Protein AF-A0A4R1NRS1-F1 (afdb_monomer_lite)

Foldseek 3Di:
DPPPCPDPVNVVVVVVVVVVVVVVCVVVVHDDDDDPDDDPDPDPDDDPDDDPVCPVVDDDDPPPDDDDDDD

Structure (mmCIF, N/CA/C/O backbone):
data_AF-A0A4R1NRS1-F1
#
_entry.id   AF-A0A4R1NRS1-F1
#
loop_
_atom_site.group_PDB
_atom_site.id
_atom_site.type_symbol
_atom_site.label_atom_id
_atom_site.label_alt_id
_atom_site.label_comp_id
_atom_site.label_asym_id
_atom_site.label_entity_id
_atom_site.label_seq_id
_atom_site.pdbx_PDB_ins_code
_atom_site.Cartn_x
_atom_site.Cartn_y
_atom_site.Cartn_z
_atom_site.occupancy
_atom_site.B_iso_or_equiv
_atom_site.auth_seq_id
_atom_site.auth_comp_id
_atom_site.auth_asym_id
_atom_site.auth_atom_id
_atom_site.pdbx_PDB_model_num
ATOM 1 N N . MET A 1 1 ? 0.966 14.244 -19.148 1.00 52.28 1 MET A N 1
ATOM 2 C CA . MET A 1 1 ? 1.759 13.922 -17.940 1.00 52.28 1 MET A CA 1
ATOM 3 C C . MET A 1 1 ? 1.040 12.814 -17.169 1.00 52.28 1 MET A C 1
ATOM 5 O O . MET A 1 1 ? 0.346 13.105 -16.207 1.00 52.28 1 MET A O 1
ATOM 9 N N . TYR A 1 2 ? 1.130 11.560 -17.627 1.00 53.56 2 TYR A N 1
ATOM 10 C CA . TYR A 1 2 ? 0.487 10.403 -16.969 1.00 53.56 2 TYR A CA 1
ATOM 11 C C . TYR A 1 2 ? 1.495 9.486 -16.252 1.00 53.56 2 TYR A C 1
ATOM 13 O O . TYR A 1 2 ? 1.097 8.545 -15.569 1.00 53.56 2 TYR A O 1
ATOM 21 N N . ASP A 1 3 ? 2.793 9.791 -16.340 1.00 58.88 3 ASP A N 1
ATOM 22 C CA . ASP A 1 3 ? 3.854 8.898 -15.861 1.00 58.88 3 ASP A CA 1
ATOM 23 C C . ASP A 1 3 ? 4.133 9.015 -14.358 1.00 58.88 3 ASP A C 1
ATOM 25 O O . ASP A 1 3 ? 4.711 8.105 -13.776 1.00 58.88 3 ASP A O 1
ATOM 29 N N . ALA A 1 4 ? 3.692 10.090 -13.694 1.00 62.00 4 ALA A N 1
ATOM 30 C CA . ALA A 1 4 ? 4.011 10.332 -12.283 1.00 62.00 4 ALA A CA 1
ATOM 31 C C . ALA A 1 4 ? 3.325 9.345 -11.315 1.00 62.00 4 ALA A C 1
ATOM 33 O O . ALA A 1 4 ? 3.895 9.016 -10.278 1.00 62.00 4 ALA A O 1
ATOM 34 N N . ILE A 1 5 ? 2.138 8.837 -11.670 1.00 66.06 5 ILE A N 1
ATOM 35 C CA . ILE A 1 5 ? 1.243 8.066 -10.780 1.00 66.06 5 ILE A CA 1
ATOM 36 C C . ILE A 1 5 ? 1.699 6.602 -10.594 1.00 66.06 5 ILE A C 1
ATOM 38 O O . ILE A 1 5 ? 1.379 5.949 -9.597 1.00 66.06 5 ILE A O 1
ATOM 42 N N . ASN A 1 6 ? 2.459 6.061 -11.551 1.00 74.38 6 ASN A N 1
ATOM 43 C CA . ASN A 1 6 ? 2.900 4.661 -11.552 1.00 74.38 6 ASN A CA 1
A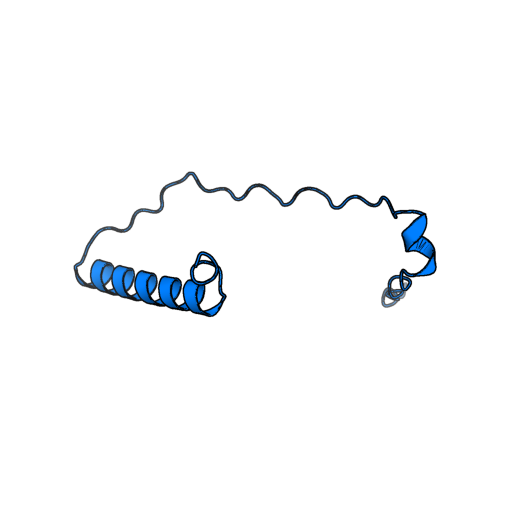TOM 44 C C . ASN A 1 6 ? 4.412 4.506 -11.355 1.00 74.38 6 ASN A C 1
ATOM 46 O O . ASN A 1 6 ? 4.999 3.508 -11.764 1.00 74.38 6 ASN A O 1
ATOM 50 N N . THR A 1 7 ? 5.049 5.476 -10.705 1.00 85.75 7 THR A N 1
ATOM 51 C CA . THR A 1 7 ? 6.455 5.360 -10.310 1.00 85.75 7 THR A CA 1
ATOM 52 C C . THR A 1 7 ? 6.584 4.697 -8.936 1.00 85.75 7 THR A C 1
ATOM 54 O O . THR A 1 7 ? 5.696 4.824 -8.089 1.00 85.75 7 THR A O 1
ATOM 57 N N . LEU A 1 8 ? 7.703 4.004 -8.687 1.00 84.88 8 LEU A N 1
ATOM 58 C CA . LEU A 1 8 ? 8.000 3.435 -7.364 1.00 84.88 8 LEU A CA 1
ATOM 59 C C . LEU A 1 8 ? 7.926 4.491 -6.239 1.00 84.88 8 LEU A C 1
ATOM 61 O O . LEU A 1 8 ? 7.281 4.206 -5.230 1.00 84.88 8 LEU A O 1
ATOM 65 N N . PRO A 1 9 ? 8.472 5.717 -6.402 1.00 87.94 9 PRO A N 1
ATOM 66 C CA . PRO A 1 9 ? 8.336 6.768 -5.394 1.00 87.94 9 PRO A CA 1
ATOM 67 C C . PRO A 1 9 ? 6.885 7.184 -5.132 1.00 87.94 9 PRO A C 1
ATOM 69 O O . PRO A 1 9 ? 6.519 7.390 -3.979 1.00 87.94 9 PRO A O 1
ATOM 72 N N . SER A 1 10 ? 6.040 7.264 -6.168 1.00 84.94 10 SER A N 1
ATOM 73 C CA . SER A 1 10 ? 4.615 7.583 -5.997 1.00 84.94 10 SER A CA 1
ATOM 74 C C . SER A 1 10 ? 3.894 6.524 -5.165 1.00 84.94 10 SER A C 1
ATOM 76 O O . SER A 1 10 ? 3.126 6.865 -4.270 1.00 84.94 10 SER A O 1
ATOM 78 N N . LYS A 1 11 ? 4.163 5.237 -5.422 1.00 87.62 11 LYS A N 1
ATOM 79 C CA . LYS A 1 11 ? 3.561 4.135 -4.655 1.00 87.62 11 LYS A CA 1
ATOM 80 C C . LYS A 1 11 ? 4.053 4.105 -3.209 1.00 87.62 11 LYS A C 1
ATOM 82 O O . LYS A 1 11 ? 3.268 3.819 -2.309 1.00 87.62 11 LYS A O 1
ATOM 87 N N . GLU A 1 12 ? 5.325 4.421 -2.977 1.00 91.44 12 GLU A N 1
ATOM 88 C CA . GLU A 1 12 ? 5.881 4.510 -1.624 1.00 91.44 12 GLU A CA 1
ATOM 89 C C . GLU A 1 12 ? 5.284 5.695 -0.845 1.00 91.44 12 GLU A C 1
ATOM 91 O O . GLU A 1 12 ? 4.908 5.543 0.316 1.00 91.44 12 GLU A O 1
ATOM 96 N N . ALA A 1 13 ? 5.093 6.848 -1.493 1.00 90.81 13 ALA A N 1
ATOM 97 C CA . ALA A 1 13 ? 4.419 7.998 -0.892 1.00 90.81 13 ALA A CA 1
ATOM 98 C C . ALA A 1 13 ? 2.962 7.680 -0.507 1.00 90.81 13 ALA A C 1
ATOM 100 O O . ALA A 1 13 ? 2.535 7.982 0.611 1.00 90.81 13 ALA A O 1
ATOM 101 N N . ASP A 1 14 ? 2.217 7.014 -1.395 1.00 91.12 14 ASP A N 1
ATOM 102 C CA . ASP A 1 14 ? 0.848 6.565 -1.114 1.00 91.12 14 ASP A CA 1
ATOM 103 C C . ASP A 1 14 ? 0.804 5.563 0.046 1.00 91.12 14 ASP A C 1
ATOM 105 O O . ASP A 1 14 ? -0.048 5.669 0.933 1.00 91.12 14 ASP A O 1
ATOM 109 N N . ARG A 1 15 ? 1.756 4.623 0.096 1.00 91.81 15 ARG A N 1
ATOM 110 C CA . ARG A 1 15 ? 1.881 3.653 1.191 1.00 91.81 15 ARG A CA 1
ATOM 111 C C . ARG A 1 15 ? 2.087 4.348 2.535 1.00 91.81 15 ARG A C 1
ATOM 113 O O . ARG A 1 15 ? 1.395 4.029 3.501 1.00 91.81 15 ARG A O 1
ATOM 120 N N . GLN A 1 16 ? 3.002 5.314 2.598 1.00 96.19 16 GLN A N 1
ATOM 121 C CA . GLN A 1 16 ? 3.270 6.078 3.819 1.00 96.19 16 GLN A CA 1
ATOM 122 C C . GLN A 1 16 ? 2.063 6.919 4.243 1.00 96.19 16 GLN A C 1
ATOM 124 O O . GLN A 1 16 ? 1.751 7.004 5.432 1.00 96.19 16 GLN A O 1
ATOM 129 N N . ARG A 1 17 ? 1.353 7.518 3.280 1.00 95.50 17 ARG A N 1
ATOM 130 C CA . ARG A 1 17 ? 0.119 8.268 3.537 1.00 95.50 17 ARG A CA 1
ATOM 131 C C . ARG A 1 17 ? -0.960 7.377 4.156 1.00 95.50 17 ARG A C 1
ATOM 133 O O . ARG A 1 17 ? -1.550 7.769 5.160 1.00 95.50 17 ARG A O 1
ATOM 140 N N . LEU A 1 18 ? -1.204 6.197 3.585 1.00 93.94 18 LEU A N 1
ATOM 141 C CA . LEU A 1 18 ? -2.195 5.248 4.100 1.00 93.94 18 LEU A CA 1
ATOM 142 C C . LEU A 1 18 ? -1.832 4.739 5.499 1.00 93.94 18 LEU A C 1
ATOM 144 O O . LEU A 1 18 ? -2.704 4.693 6.362 1.00 93.94 18 LEU A O 1
ATOM 148 N N . ALA A 1 19 ? -0.555 4.433 5.748 1.00 94.12 19 ALA A N 1
ATOM 149 C CA . ALA A 1 19 ? -0.089 4.017 7.071 1.00 94.12 19 ALA A CA 1
ATOM 150 C C . ALA A 1 19 ? -0.386 5.081 8.142 1.00 94.12 19 ALA A C 1
ATOM 152 O O . ALA A 1 19 ? -0.969 4.771 9.176 1.00 94.12 19 ALA A O 1
ATOM 153 N N . ARG A 1 20 ? -0.095 6.360 7.858 1.00 95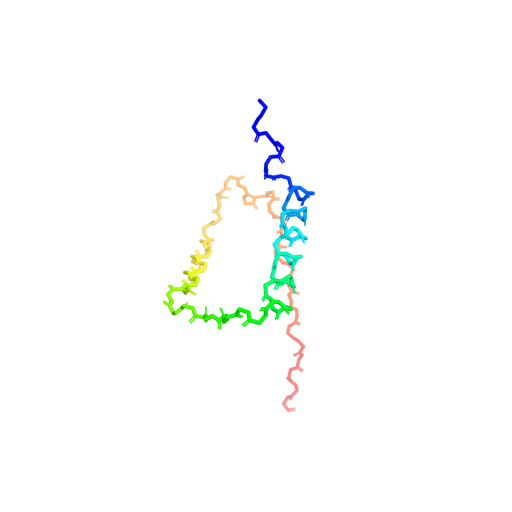.25 20 ARG A N 1
ATOM 154 C CA . ARG A 1 20 ? -0.391 7.466 8.788 1.00 95.25 20 ARG A CA 1
ATOM 155 C C . ARG A 1 20 ? -1.883 7.612 9.083 1.00 95.25 20 ARG A C 1
ATOM 157 O O . ARG A 1 20 ? -2.249 7.873 10.224 1.00 95.25 20 ARG A O 1
ATOM 164 N N . LEU A 1 21 ? -2.738 7.467 8.069 1.00 93.25 21 LEU A N 1
ATOM 165 C CA . LEU A 1 21 ? -4.192 7.544 8.246 1.00 93.25 21 LEU A CA 1
ATOM 166 C C . LEU A 1 21 ? -4.716 6.384 9.103 1.00 93.25 21 LEU A C 1
ATOM 168 O O . LEU A 1 21 ? -5.555 6.601 9.975 1.00 93.25 21 LEU A O 1
ATOM 172 N N . MET A 1 22 ? -4.181 5.177 8.906 1.00 91.56 22 MET A N 1
ATOM 173 C CA . MET A 1 22 ? -4.508 4.020 9.744 1.00 91.56 22 MET A CA 1
ATOM 174 C C . MET A 1 22 ? -4.049 4.219 11.195 1.00 91.56 22 MET A C 1
ATOM 176 O O . MET A 1 22 ? -4.813 3.949 12.121 1.00 91.56 22 MET A O 1
ATOM 180 N N . ASP A 1 23 ? -2.853 4.767 11.416 1.00 92.75 23 ASP A N 1
ATOM 181 C CA . ASP A 1 23 ? -2.361 5.091 12.762 1.00 92.75 23 ASP A CA 1
ATOM 182 C C . ASP A 1 23 ? -3.229 6.148 13.461 1.00 92.75 23 ASP A C 1
ATOM 184 O O . ASP A 1 23 ? -3.473 6.076 14.664 1.00 92.75 23 ASP A O 1
ATOM 188 N N . GLN A 1 24 ? -3.711 7.150 12.723 1.00 93.38 24 GLN A N 1
ATOM 189 C CA . GLN A 1 24 ? -4.628 8.157 13.262 1.00 93.38 24 GLN A CA 1
ATOM 190 C C . GLN A 1 24 ? -5.977 7.540 13.644 1.00 93.38 24 GLN A C 1
ATOM 192 O O . GLN A 1 24 ? -6.487 7.812 14.729 1.00 93.38 24 GLN A O 1
ATOM 197 N N . HIS A 1 25 ? -6.523 6.681 12.782 1.00 90.12 25 HIS A N 1
ATOM 198 C CA . HIS A 1 25 ? -7.798 6.003 13.005 1.00 90.12 25 HIS A CA 1
ATOM 199 C C . HIS A 1 25 ? -7.755 5.028 14.194 1.00 90.12 25 HIS A C 1
ATOM 201 O O . HIS A 1 25 ? -8.682 4.975 15.003 1.00 90.12 25 HIS A O 1
ATOM 207 N N . THR A 1 26 ? -6.662 4.274 14.340 1.00 88.75 26 THR A N 1
ATOM 208 C CA . THR A 1 26 ? -6.472 3.373 15.490 1.00 88.75 26 THR A CA 1
ATOM 209 C C . THR A 1 26 ? -6.331 4.155 16.796 1.00 88.75 26 THR A C 1
ATOM 211 O O . THR A 1 26 ? -6.937 3.781 17.797 1.00 88.75 26 THR A O 1
ATOM 214 N N . LYS A 1 27 ? -5.621 5.293 16.787 1.00 91.88 27 LYS A N 1
ATOM 215 C CA . LYS A 1 27 ? -5.523 6.196 17.949 1.00 91.88 27 LYS A CA 1
ATOM 216 C C . LYS A 1 27 ? -6.847 6.856 18.320 1.00 91.88 27 LYS A C 1
ATOM 218 O O . LYS A 1 27 ? -7.077 7.093 19.501 1.00 91.88 27 LYS A O 1
ATOM 223 N N . SER A 1 28 ? -7.715 7.146 17.350 1.00 91.88 28 SER A N 1
ATOM 224 C CA . SER A 1 28 ? -9.050 7.694 17.622 1.00 91.88 28 SER A CA 1
ATOM 225 C C . SER A 1 28 ? -10.048 6.643 18.124 1.00 91.88 28 SER A C 1
ATOM 227 O O . SER A 1 28 ? -11.199 6.986 18.374 1.00 91.88 28 SER A O 1
ATOM 229 N N . GLY A 1 29 ? -9.637 5.375 18.254 1.00 89.50 29 GLY A N 1
ATOM 230 C CA . GLY A 1 29 ? -10.484 4.286 18.745 1.00 89.50 29 GLY A CA 1
ATOM 231 C C . GLY A 1 29 ? -11.504 3.773 17.725 1.00 89.50 29 GLY A C 1
ATOM 232 O O . GLY A 1 29 ? -12.490 3.150 18.114 1.00 89.50 29 GLY A O 1
ATOM 233 N N . GLY A 1 30 ? -11.304 4.043 16.431 1.00 84.19 30 GLY A N 1
ATOM 234 C CA . GLY A 1 30 ? -12.208 3.569 15.384 1.00 84.19 30 GLY A CA 1
ATOM 235 C C . GLY A 1 30 ? -12.094 2.050 15.169 1.00 84.19 30 GLY A C 1
ATOM 236 O O . GLY A 1 30 ? -10.981 1.514 15.194 1.00 84.19 30 GLY A O 1
ATOM 237 N N . PRO A 1 31 ? -13.206 1.329 14.925 1.00 85.31 31 PRO A N 1
ATOM 238 C CA . PRO A 1 31 ? -13.166 -0.106 14.665 1.00 85.31 31 PRO A CA 1
ATOM 239 C C . PRO A 1 31 ? -12.538 -0.400 13.297 1.00 85.31 31 PRO A C 1
ATOM 241 O O . PRO A 1 31 ? -12.914 0.194 12.288 1.00 85.31 31 PRO A O 1
ATOM 244 N N . VAL A 1 32 ? -11.606 -1.352 13.241 1.00 82.81 32 VAL A N 1
ATOM 245 C CA . VAL A 1 32 ? -11.072 -1.895 11.984 1.00 82.81 32 VAL A CA 1
ATOM 246 C C . VAL A 1 32 ? -11.700 -3.265 11.769 1.00 82.81 32 VAL A C 1
ATOM 248 O O . VAL A 1 32 ? -11.589 -4.137 12.626 1.00 82.81 32 VAL A O 1
ATOM 251 N N . SER A 1 33 ? -12.381 -3.446 10.638 1.00 84.06 33 SER A N 1
ATOM 252 C CA . SER A 1 33 ? -12.941 -4.739 10.242 1.00 84.06 33 SER A CA 1
ATOM 253 C C . SER A 1 33 ? -12.242 -5.236 8.985 1.00 84.06 33 SER A C 1
ATOM 255 O O . SER A 1 33 ? -12.119 -4.516 7.994 1.00 84.06 33 SER A O 1
ATOM 257 N N . GLU A 1 34 ? -11.762 -6.473 9.034 1.00 82.62 34 GLU A N 1
ATOM 258 C CA . GLU A 1 34 ? -11.258 -7.156 7.851 1.00 82.62 34 GLU A CA 1
ATOM 259 C C . GLU A 1 34 ? -12.453 -7.679 7.058 1.00 82.62 34 GLU A C 1
ATOM 261 O O . GLU A 1 34 ? -13.189 -8.557 7.512 1.00 82.62 34 GLU A O 1
ATOM 266 N N . LEU A 1 35 ? -12.680 -7.106 5.877 1.00 81.62 35 LEU A N 1
ATOM 267 C CA . LEU A 1 35 ? -13.748 -7.563 5.000 1.00 81.62 35 LEU A CA 1
ATOM 268 C C . LEU A 1 35 ? -13.299 -8.831 4.259 1.00 81.62 35 LEU A C 1
ATOM 270 O O . LEU A 1 35 ? -12.292 -8.793 3.541 1.00 81.62 35 LEU A O 1
ATOM 274 N N . PRO A 1 36 ? -14.043 -9.946 4.364 1.00 79.56 36 PRO A N 1
ATOM 275 C CA . PRO A 1 36 ? -13.791 -11.105 3.525 1.00 79.56 36 PRO A CA 1
ATOM 276 C C . PRO A 1 36 ? -14.141 -10.750 2.075 1.00 79.56 36 PRO A C 1
ATOM 278 O O . PRO A 1 36 ? -15.224 -10.240 1.794 1.00 79.56 36 PRO A O 1
ATOM 281 N N . GLY A 1 37 ? -13.236 -11.013 1.131 1.00 75.88 37 GLY A N 1
ATOM 282 C CA . GLY A 1 37 ? -13.552 -10.832 -0.292 1.00 75.88 37 GLY A CA 1
ATOM 283 C C . GLY A 1 37 ? -12.352 -10.724 -1.221 1.00 75.88 37 GLY A C 1
ATOM 284 O O . GLY A 1 37 ? -12.444 -11.120 -2.383 1.00 75.88 37 GLY A O 1
ATOM 285 N N . TYR A 1 38 ? -11.206 -10.250 -0.730 1.00 78.12 38 TYR A N 1
ATOM 286 C CA . TYR A 1 38 ? -10.011 -10.175 -1.564 1.00 78.12 38 TYR A CA 1
ATOM 287 C C . TYR A 1 38 ? -9.163 -11.446 -1.454 1.00 78.12 38 TYR A C 1
ATOM 289 O O . TYR A 1 38 ? -8.255 -11.552 -0.635 1.00 78.12 38 TYR A O 1
ATOM 297 N N . GLY A 1 39 ? -9.460 -12.420 -2.314 1.00 80.81 39 GLY A N 1
ATOM 298 C CA . GLY A 1 39 ? -8.549 -13.515 -2.630 1.00 80.81 39 GLY A CA 1
ATOM 299 C C . GLY A 1 39 ? -7.773 -13.171 -3.903 1.00 80.81 39 GLY A C 1
ATOM 300 O O . GLY A 1 39 ? -8.402 -13.061 -4.961 1.00 80.81 39 GLY A O 1
ATOM 301 N N . PRO A 1 40 ? -6.440 -12.984 -3.866 1.00 81.88 40 PRO A N 1
ATOM 302 C CA . PRO A 1 40 ? -5.684 -12.765 -5.089 1.00 81.88 40 PRO A CA 1
ATOM 303 C C . PRO A 1 40 ? -5.852 -13.982 -6.002 1.00 81.88 40 PRO A C 1
ATOM 305 O O . PRO A 1 40 ? -5.631 -15.122 -5.587 1.00 81.88 40 PRO A O 1
ATOM 308 N N . LYS A 1 41 ? -6.242 -13.753 -7.262 1.00 85.56 41 LYS A N 1
ATOM 309 C CA . LYS A 1 41 ? -6.245 -14.828 -8.260 1.00 85.56 41 LYS A CA 1
ATOM 310 C C . LYS A 1 41 ? -4.813 -15.360 -8.380 1.00 85.56 41 LYS A C 1
ATOM 312 O O . LYS A 1 41 ? -3.890 -14.546 -8.486 1.00 85.56 41 LYS A O 1
ATOM 317 N N . PRO A 1 42 ? -4.601 -16.687 -8.372 1.00 86.69 42 PRO A N 1
ATOM 318 C CA . PRO A 1 42 ? -3.269 -17.230 -8.572 1.00 86.69 42 PRO A CA 1
ATOM 319 C C . PRO A 1 42 ? -2.719 -16.741 -9.912 1.00 86.69 42 PRO A C 1
ATOM 321 O O . PRO A 1 42 ? -3.459 -16.590 -10.890 1.00 86.69 42 PRO A O 1
ATOM 324 N N . MET A 1 43 ? -1.411 -16.480 -9.953 1.00 86.62 43 MET A N 1
ATOM 325 C CA . MET A 1 43 ? -0.751 -16.080 -11.191 1.00 86.62 43 MET A CA 1
ATOM 326 C C . MET A 1 43 ? -0.979 -17.174 -12.246 1.00 86.62 43 MET A C 1
ATOM 328 O O . MET A 1 43 ? -0.803 -18.355 -11.929 1.00 86.62 43 MET A O 1
ATOM 332 N N . PRO A 1 44 ? -1.366 -16.825 -13.486 1.00 86.62 44 PRO A N 1
ATOM 333 C CA . PRO A 1 44 ? -1.569 -17.827 -14.521 1.00 86.62 44 PRO A CA 1
ATOM 334 C C . PRO A 1 44 ? -0.284 -18.638 -14.754 1.00 86.62 44 PRO A C 1
ATOM 336 O O . PRO A 1 44 ? 0.826 -18.107 -14.600 1.00 86.62 44 PRO A O 1
ATOM 339 N N . PRO A 1 45 ? -0.405 -19.920 -15.145 1.00 85.50 45 PRO A N 1
ATOM 340 C CA . PRO A 1 45 ? 0.751 -20.760 -15.412 1.00 85.50 45 PRO A CA 1
ATOM 341 C C . PRO A 1 45 ? 1.603 -20.151 -16.528 1.00 85.50 45 PRO A C 1
ATOM 343 O O . PRO A 1 45 ? 1.102 -19.736 -17.576 1.00 85.50 45 PRO A O 1
ATOM 346 N N . ARG A 1 46 ? 2.921 -20.104 -16.313 1.00 80.94 46 ARG A N 1
ATOM 347 C CA . ARG A 1 46 ? 3.860 -19.646 -17.341 1.00 80.94 46 ARG A CA 1
ATOM 348 C C . ARG A 1 46 ? 3.853 -20.637 -18.502 1.00 80.94 46 ARG A C 1
ATOM 350 O O . ARG A 1 46 ? 4.028 -21.837 -18.304 1.00 80.94 46 ARG A O 1
ATOM 357 N N . ARG A 1 47 ? 3.688 -20.137 -19.727 1.00 78.06 47 ARG A N 1
ATOM 358 C CA . ARG A 1 47 ? 3.758 -20.967 -20.933 1.00 78.06 47 ARG A CA 1
ATOM 359 C C . ARG A 1 47 ? 5.195 -21.467 -21.119 1.00 78.06 47 ARG A C 1
ATOM 361 O O . ARG A 1 47 ? 6.132 -20.675 -21.100 1.00 78.06 47 ARG A O 1
ATOM 368 N N . SER A 1 48 ? 5.364 -22.769 -21.343 1.00 74.19 48 SER A N 1
ATOM 369 C CA . SER A 1 48 ? 6.663 -23.389 -21.655 1.00 74.19 48 SER A CA 1
ATOM 370 C C . SER A 1 48 ? 7.089 -23.204 -23.116 1.00 74.19 48 SER A C 1
ATOM 372 O O . SER A 1 48 ? 8.198 -23.581 -23.487 1.00 74.19 48 SER A O 1
ATOM 374 N N . LYS A 1 49 ? 6.214 -22.634 -23.959 1.00 79.38 49 LYS A N 1
ATOM 375 C CA . LYS A 1 49 ? 6.481 -22.414 -25.382 1.00 79.38 49 LYS A CA 1
ATOM 376 C C . LYS A 1 49 ? 7.662 -21.456 -25.536 1.00 79.38 49 LYS A C 1
ATOM 378 O O . LYS A 1 49 ? 7.567 -20.280 -25.194 1.00 79.38 49 LYS A O 1
ATOM 383 N N . ILE A 1 50 ? 8.759 -21.978 -26.068 1.00 73.00 50 ILE A N 1
ATOM 384 C CA . ILE A 1 50 ? 9.910 -21.189 -26.495 1.00 73.00 50 ILE A CA 1
ATOM 385 C C . ILE A 1 50 ? 9.616 -20.708 -27.914 1.00 73.00 50 ILE A C 1
ATOM 387 O O . ILE A 1 50 ? 9.264 -21.511 -28.777 1.00 73.00 50 ILE A O 1
ATOM 391 N N . ASP A 1 51 ? 9.733 -19.405 -28.141 1.00 78.62 51 ASP A N 1
ATOM 392 C CA . ASP A 1 51 ? 9.651 -18.835 -29.481 1.00 78.62 51 ASP A CA 1
ATOM 393 C C . ASP A 1 51 ? 10.863 -19.319 -30.307 1.00 78.62 51 ASP A C 1
ATOM 395 O O . ASP A 1 51 ? 12.002 -19.117 -29.858 1.00 78.62 51 ASP A O 1
ATOM 399 N N . PRO A 1 52 ? 10.645 -19.987 -31.460 1.00 78.44 52 PRO A N 1
ATOM 400 C CA . PRO A 1 52 ? 11.718 -20.544 -32.279 1.00 78.44 52 PRO A CA 1
ATOM 401 C C . PRO A 1 52 ? 12.748 -19.495 -32.712 1.00 78.44 52 PRO A C 1
ATOM 403 O O . PRO A 1 52 ? 13.940 -19.804 -32.715 1.00 78.44 52 PRO A O 1
ATOM 406 N N . GLU A 1 53 ? 12.333 -18.254 -32.976 1.00 78.88 53 GLU A N 1
ATOM 407 C CA . GLU A 1 53 ? 13.233 -17.171 -33.399 1.00 78.88 53 GLU A CA 1
ATOM 408 C C . GLU A 1 53 ? 14.164 -16.720 -32.263 1.00 78.88 53 GLU A C 1
ATOM 410 O O . GLU A 1 53 ? 15.285 -16.256 -32.483 1.00 78.88 53 GLU A O 1
ATOM 415 N N . THR 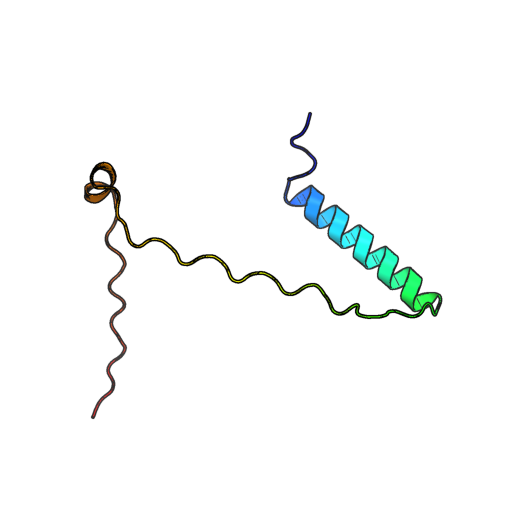A 1 54 ? 13.738 -16.918 -31.013 1.00 72.44 54 THR A N 1
ATOM 416 C CA . THR A 1 54 ? 14.505 -16.530 -29.818 1.00 72.44 54 THR A CA 1
ATOM 417 C C . THR A 1 54 ? 15.334 -17.670 -29.226 1.00 72.44 54 THR A C 1
ATOM 419 O O . THR A 1 54 ? 16.090 -17.452 -28.277 1.00 72.44 54 THR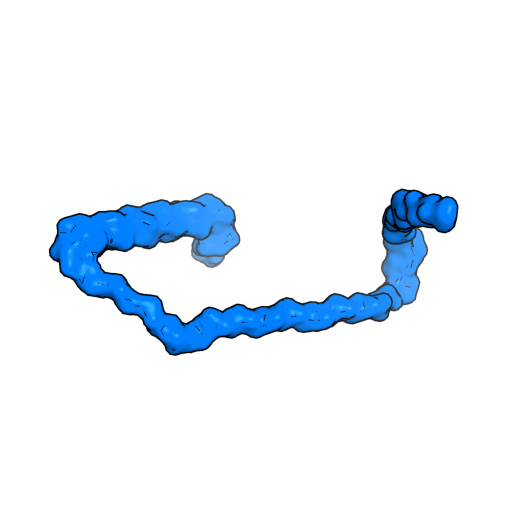 A O 1
ATOM 422 N N . ARG A 1 55 ? 15.229 -18.892 -29.769 1.00 68.62 55 ARG A N 1
ATOM 423 C CA . ARG A 1 55 ? 15.857 -20.095 -29.198 1.00 68.62 55 ARG A CA 1
ATOM 424 C C . ARG A 1 55 ? 17.386 -20.011 -29.164 1.00 68.62 55 ARG A C 1
ATOM 426 O O . ARG A 1 55 ? 17.971 -20.370 -28.150 1.00 68.62 55 ARG A O 1
ATOM 433 N N . LEU A 1 56 ? 18.014 -19.500 -30.226 1.00 68.88 56 LEU A N 1
ATOM 434 C CA . LEU A 1 56 ? 19.476 -19.338 -30.334 1.00 68.88 56 LEU A CA 1
ATOM 435 C C . LEU A 1 56 ? 20.034 -18.242 -29.414 1.00 68.88 56 LEU A C 1
ATOM 437 O O . LEU A 1 56 ? 21.166 -18.341 -28.953 1.00 68.88 56 LEU A O 1
ATOM 441 N N . LYS A 1 57 ? 19.238 -17.205 -29.127 1.00 72.69 57 LYS A N 1
ATOM 442 C CA . LYS A 1 57 ? 19.636 -16.076 -28.267 1.00 72.69 57 LYS A CA 1
ATOM 443 C C . LYS A 1 57 ? 19.379 -16.340 -26.780 1.00 72.69 57 LYS A C 1
ATOM 445 O O . LYS A 1 57 ? 19.828 -15.579 -25.925 1.00 72.69 57 LYS A O 1
ATOM 450 N N . ARG A 1 58 ? 18.635 -17.398 -26.447 1.00 69.31 58 ARG A N 1
ATOM 451 C CA . ARG A 1 58 ? 18.319 -17.765 -25.065 1.00 69.31 58 ARG A CA 1
ATOM 452 C C . ARG A 1 58 ? 19.498 -18.493 -24.426 1.00 69.31 58 ARG A C 1
ATOM 454 O O . ARG A 1 58 ? 19.862 -19.590 -24.838 1.00 69.31 58 ARG A O 1
ATOM 461 N N . ARG A 1 59 ? 20.047 -17.910 -23.358 1.00 72.00 59 ARG A N 1
ATOM 462 C CA . ARG A 1 59 ? 21.010 -18.589 -22.482 1.00 72.00 59 ARG A CA 1
ATOM 463 C C . ARG A 1 59 ? 20.331 -19.826 -21.866 1.00 72.00 59 ARG A C 1
ATOM 465 O O . ARG A 1 59 ? 19.209 -19.688 -21.369 1.00 72.00 59 ARG A O 1
ATOM 472 N N . PRO A 1 60 ? 20.956 -21.018 -21.900 1.00 70.88 60 PRO A N 1
ATOM 473 C CA . PRO A 1 60 ? 20.381 -22.206 -21.281 1.00 70.88 60 PRO A CA 1
ATOM 474 C C . PRO A 1 60 ? 20.151 -21.959 -19.790 1.00 70.88 60 PRO A C 1
ATOM 476 O O . PRO A 1 60 ? 20.931 -21.256 -19.140 1.00 70.88 60 PRO A O 1
ATOM 479 N N . ALA A 1 61 ? 19.062 -22.518 -19.257 1.00 69.19 61 ALA A N 1
ATOM 480 C CA . ALA A 1 61 ? 18.804 -22.458 -17.826 1.00 69.19 61 ALA A CA 1
ATOM 481 C C . ALA A 1 61 ? 20.002 -23.072 -17.081 1.00 69.19 61 ALA A C 1
ATOM 483 O O . ALA A 1 61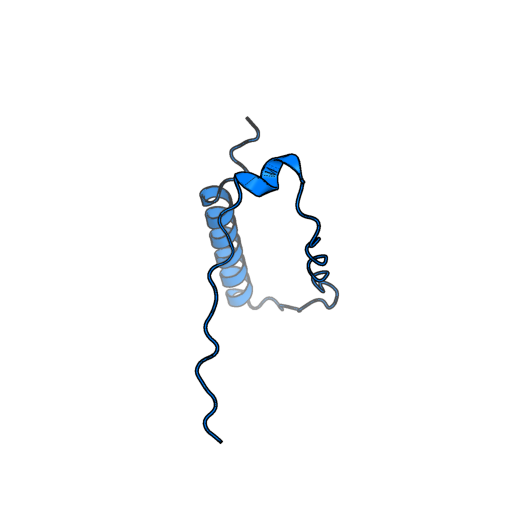 ? 20.518 -24.103 -17.522 1.00 69.19 61 ALA A O 1
ATOM 484 N N . PRO A 1 62 ? 20.472 -22.454 -15.985 1.00 71.19 62 PRO A N 1
ATOM 485 C CA . PRO A 1 62 ? 21.561 -23.021 -15.210 1.00 71.19 62 PRO A CA 1
ATOM 486 C C . PRO A 1 62 ? 21.141 -24.402 -14.705 1.00 71.19 62 PRO A C 1
ATOM 488 O O . PRO A 1 62 ? 20.094 -24.552 -14.073 1.00 71.19 62 PRO A O 1
ATOM 491 N N . THR A 1 63 ? 21.949 -25.417 -15.006 1.00 72.94 63 THR A N 1
ATOM 492 C CA . THR A 1 63 ? 21.739 -26.777 -14.513 1.00 72.94 63 THR A CA 1
ATOM 493 C C . THR A 1 63 ? 21.905 -26.769 -12.997 1.00 72.94 63 THR A C 1
ATOM 495 O O . THR A 1 63 ? 23.025 -26.796 -12.486 1.00 72.94 63 THR A O 1
ATOM 498 N N . ILE A 1 64 ? 20.797 -26.708 -12.259 1.00 68.38 64 ILE A N 1
ATOM 499 C CA . ILE A 1 64 ? 20.815 -26.872 -10.806 1.00 68.38 64 ILE A CA 1
ATOM 500 C C . ILE A 1 64 ? 21.170 -28.339 -10.545 1.00 68.38 64 ILE A C 1
ATOM 502 O O . ILE A 1 64 ? 20.341 -29.230 -10.734 1.00 68.38 64 ILE A O 1
ATOM 506 N N . ARG A 1 65 ? 22.420 -28.612 -10.151 1.00 63.88 65 ARG A N 1
ATOM 507 C CA . ARG A 1 65 ? 22.814 -29.934 -9.652 1.00 63.88 65 ARG A CA 1
ATOM 508 C C . ARG A 1 65 ? 22.014 -30.173 -8.375 1.00 63.88 65 ARG A C 1
ATOM 510 O O . ARG A 1 65 ? 22.220 -29.465 -7.393 1.00 63.88 65 ARG A O 1
ATOM 517 N N . LYS A 1 66 ? 21.080 -31.131 -8.387 1.00 60.47 66 LYS A N 1
ATOM 518 C CA . LYS A 1 66 ? 20.460 -31.594 -7.143 1.00 60.47 66 LYS A CA 1
ATOM 519 C C . LYS A 1 66 ? 21.590 -32.077 -6.237 1.00 60.47 66 LYS A C 1
ATOM 521 O O . LYS A 1 66 ? 22.345 -32.963 -6.634 1.00 60.47 66 LYS A O 1
ATOM 526 N N . ALA A 1 67 ? 21.744 -31.441 -5.077 1.00 57.94 67 ALA A N 1
ATOM 527 C CA . ALA A 1 67 ? 22.654 -31.914 -4.047 1.00 57.94 67 ALA A CA 1
ATOM 528 C C . ALA A 1 67 ? 22.309 -33.383 -3.768 1.00 57.94 67 ALA A C 1
ATOM 530 O O . ALA A 1 67 ? 21.141 -33.718 -3.563 1.00 57.94 67 ALA A O 1
ATOM 531 N N . GLY A 1 68 ? 23.308 -34.253 -3.900 1.00 49.03 68 GLY A N 1
ATOM 532 C CA . GLY A 1 68 ? 23.126 -35.695 -3.861 1.00 49.03 68 GLY A CA 1
ATOM 533 C C . GLY A 1 68 ? 22.485 -36.153 -2.556 1.00 49.03 68 GLY A C 1
ATOM 534 O O . GLY A 1 68 ? 23.013 -35.892 -1.479 1.00 49.03 68 GLY A O 1
ATOM 535 N N . GLY A 1 69 ? 21.374 -36.879 -2.670 1.00 47.62 69 GLY A N 1
ATOM 536 C CA . GLY A 1 69 ? 20.962 -37.819 -1.637 1.00 47.62 69 GLY A CA 1
ATOM 537 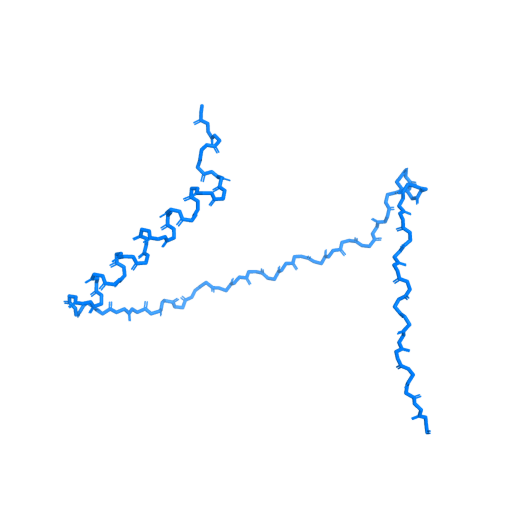C C . GLY A 1 69 ? 21.880 -39.032 -1.729 1.00 47.62 69 GLY A C 1
ATOM 538 O O . GLY A 1 69 ? 21.868 -39.730 -2.742 1.00 47.62 69 GLY A O 1
ATOM 539 N N . ARG A 1 70 ? 22.725 -39.236 -0.715 1.00 48.84 70 ARG A N 1
ATOM 540 C CA . ARG A 1 70 ? 23.402 -40.518 -0.512 1.00 48.84 70 ARG A CA 1
ATOM 541 C C . ARG A 1 70 ? 22.377 -41.505 0.046 1.00 48.84 70 ARG A C 1
ATOM 543 O O . ARG A 1 70 ? 21.653 -41.154 0.977 1.00 48.84 70 ARG A O 1
ATOM 550 N N . ALA A 1 71 ? 22.313 -42.665 -0.603 1.00 53.41 71 ALA A N 1
ATOM 551 C CA . ALA A 1 71 ? 21.706 -43.886 -0.090 1.00 53.41 71 ALA A CA 1
ATOM 552 C C . ALA A 1 71 ? 22.499 -44.422 1.109 1.00 53.41 71 ALA A C 1
ATOM 554 O O . ALA A 1 71 ? 23.706 -44.083 1.202 1.00 53.41 71 ALA A O 1
#

Secondary structure (DSSP, 8-state):
--SGGGSHHHHHHHHHHHHHHHHHHHHTT------TT--PPPPPPPP----GGGTTTSPPPP---PPP---

Organism: NCBI:txid353

Sequence (71 aa):
MYDAINTLPSKEADRQRLARLMDQHTKSGGPVSELPGYGPKPMPPRRSKIDPETRLKRRPAPTIRKAGGRA

Radius of gyration: 23.48 Å; chains: 1; bounding box: 37×58×52 Å

pLDDT: mean 78.43, std 12.75, range [47.62, 96.19]